Protein AF-A0A7S9DQM0-F1 (afdb_monomer_lite)

Sequence (132 aa):
MKRFSWLRALLFAVFAASLVGNFFSLGYVVKSQRDAPAMSILAESAFSAYPDEVRSEFRRLLRENRPRTVAALGKLREARRELASVAGSSPLNEADVTKAMTDVRNATDALQRLMQDLLLEALRSTERTRSS

Radius of gyration: 18.21 Å; chains: 1; bounding box: 47×32×54 Å

Secondary structure (DSSP, 8-state):
--HHHHHHHHHHHHHHHHHHHHHHHHHHHHH-SSS--HHHHHHHHHHTTS-HHHHHHHHHHHHHTHHHHHHHHHHHHHHHHHHHHHHT-SS--HHHHHHHHHHHHHHHHHHHHHHHHHHHHHHHHHHHHH--

pLDDT: mean 70.58, std 15.3, range [38.81, 92.0]

Foldseek 3Di:
DPPVVVVVVVVVVVVVVVVVVVVVCVVVVVVPPDDDDPPCPVVCVVCVVDDPQLVVQLVVLCVVCVVVLVVLVVQLVVLVVQLVVQCPDPPRDPVSNVVSVVSNVVSVVSNVVVSVVSSVVSVVVVVVVVVD

Structure (mmCIF, N/CA/C/O backbone):
data_AF-A0A7S9DQM0-F1
#
_entry.id   AF-A0A7S9DQM0-F1
#
loop_
_atom_site.group_PDB
_atom_site.id
_atom_site.type_symbol
_ato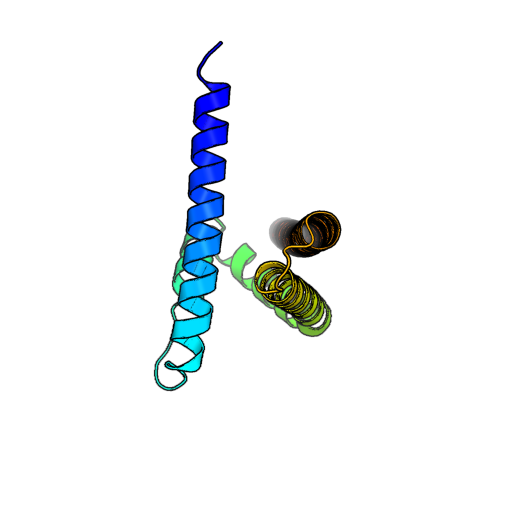m_site.label_atom_id
_atom_site.label_alt_id
_atom_site.label_comp_id
_atom_site.label_asym_id
_atom_site.label_entity_id
_atom_site.label_seq_id
_atom_site.pdbx_PDB_ins_code
_atom_site.Cartn_x
_atom_site.Cartn_y
_atom_site.Cartn_z
_atom_site.occupancy
_atom_site.B_iso_or_equiv
_atom_site.auth_seq_id
_atom_site.auth_comp_id
_atom_site.auth_asym_id
_atom_site.auth_atom_id
_atom_site.pdbx_PDB_model_num
ATOM 1 N N . MET A 1 1 ? -27.874 2.326 -14.761 1.00 40.34 1 MET A N 1
ATOM 2 C CA . MET A 1 1 ? -26.875 2.779 -13.762 1.00 40.34 1 MET A CA 1
ATOM 3 C C . MET A 1 1 ? -26.575 1.723 -12.669 1.00 40.34 1 MET A C 1
ATOM 5 O O . MET A 1 1 ? -26.504 2.072 -11.503 1.00 40.34 1 MET A O 1
ATOM 9 N N . LYS A 1 2 ? -26.365 0.429 -12.997 1.00 45.28 2 LYS A N 1
ATOM 10 C CA . LYS A 1 2 ? -26.145 -0.650 -11.989 1.00 45.28 2 LYS A CA 1
ATOM 11 C C . LYS A 1 2 ?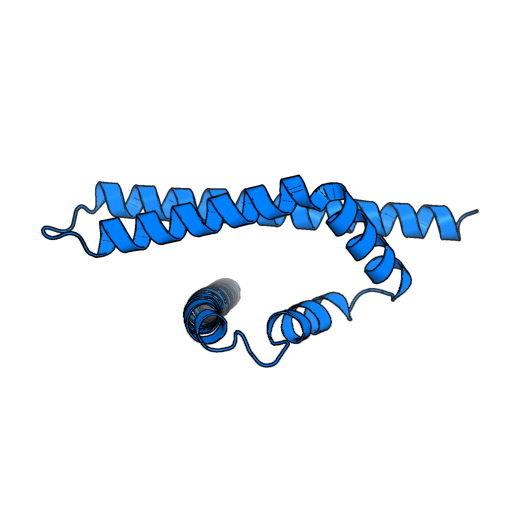 -24.768 -1.343 -12.040 1.00 45.28 2 LYS A C 1
ATOM 13 O O . LYS A 1 2 ? -24.389 -2.025 -11.098 1.00 45.28 2 LYS A O 1
ATOM 18 N N . ARG A 1 3 ? -23.988 -1.144 -13.109 1.00 50.22 3 ARG A N 1
ATOM 19 C CA . ARG A 1 3 ? -22.736 -1.888 -13.369 1.00 50.22 3 ARG A CA 1
ATOM 20 C C . ARG A 1 3 ? -21.563 -1.445 -12.477 1.00 50.22 3 ARG A C 1
ATOM 22 O O . ARG A 1 3 ? -20.745 -2.262 -12.075 1.00 50.22 3 ARG A O 1
ATOM 29 N N . PHE A 1 4 ? -21.527 -0.164 -12.107 1.00 47.12 4 PHE A N 1
ATOM 30 C CA . PHE A 1 4 ? -20.434 0.440 -11.331 1.00 47.12 4 PHE A CA 1
ATOM 31 C C . PHE A 1 4 ? -20.462 0.074 -9.835 1.00 47.12 4 PHE A C 1
ATOM 33 O O . PHE A 1 4 ? -19.421 -0.000 -9.188 1.00 47.12 4 PHE A O 1
ATOM 40 N N . SER A 1 5 ? -21.653 -0.187 -9.283 1.00 55.06 5 SER A N 1
ATOM 41 C CA . SER A 1 5 ? -21.821 -0.644 -7.896 1.00 55.06 5 SER A CA 1
ATOM 42 C C . SER A 1 5 ? -21.368 -2.095 -7.725 1.00 55.06 5 SER A C 1
ATOM 44 O O . SER A 1 5 ? -20.734 -2.425 -6.727 1.00 55.06 5 SER A O 1
ATOM 46 N N . TRP A 1 6 ? -21.598 -2.937 -8.736 1.00 48.69 6 TRP A N 1
ATOM 47 C CA . TRP A 1 6 ? -21.195 -4.340 -8.694 1.00 48.69 6 TRP A CA 1
ATOM 48 C C . TRP A 1 6 ? -19.679 -4.512 -8.818 1.00 48.69 6 TRP A C 1
ATOM 50 O O . TRP A 1 6 ? -19.090 -5.271 -8.062 1.00 48.69 6 TRP A O 1
ATOM 60 N N . LEU A 1 7 ? -19.029 -3.710 -9.668 1.00 56.50 7 LEU A N 1
ATOM 61 C CA . LEU A 1 7 ? -17.566 -3.599 -9.730 1.00 56.50 7 LEU A CA 1
ATOM 62 C C . LEU A 1 7 ? -16.958 -3.143 -8.397 1.00 56.50 7 LEU A C 1
ATOM 64 O O . LEU A 1 7 ? -15.965 -3.708 -7.954 1.00 56.50 7 LEU A O 1
ATOM 68 N N . ARG A 1 8 ? -17.572 -2.164 -7.720 1.00 56.19 8 ARG A N 1
ATOM 69 C CA . ARG A 1 8 ? -17.134 -1.723 -6.387 1.00 56.19 8 ARG A CA 1
ATOM 70 C C . ARG A 1 8 ? -17.309 -2.806 -5.330 1.00 56.19 8 ARG A C 1
ATOM 72 O O . ARG A 1 8 ? -16.394 -3.004 -4.544 1.00 56.19 8 ARG A O 1
ATOM 79 N N . ALA A 1 9 ? -18.434 -3.517 -5.332 1.00 62.94 9 ALA A N 1
ATOM 80 C CA . ALA A 1 9 ? -18.666 -4.639 -4.426 1.00 62.94 9 ALA A CA 1
ATOM 81 C C . ALA A 1 9 ? -17.667 -5.779 -4.674 1.00 62.94 9 ALA A C 1
ATOM 83 O O . ALA A 1 9 ? -17.149 -6.354 -3.723 1.00 62.94 9 ALA A O 1
ATOM 84 N N . LEU A 1 10 ? -17.339 -6.051 -5.939 1.00 65.56 10 LEU A N 1
ATOM 85 C CA . LEU A 1 10 ? -16.363 -7.065 -6.328 1.00 65.56 10 LEU A CA 1
ATOM 86 C C . LEU A 1 10 ? -14.944 -6.670 -5.900 1.00 65.56 10 LEU A C 1
ATOM 88 O O . LEU A 1 10 ? -14.234 -7.484 -5.322 1.00 65.56 10 LEU A O 1
ATOM 92 N N . LEU A 1 11 ? -14.562 -5.402 -6.076 1.00 65.12 11 LEU A N 1
ATOM 93 C CA . LEU A 1 11 ? -13.300 -4.863 -5.562 1.00 65.12 11 LEU A CA 1
ATOM 94 C C . LEU A 1 11 ? -13.237 -4.920 -4.033 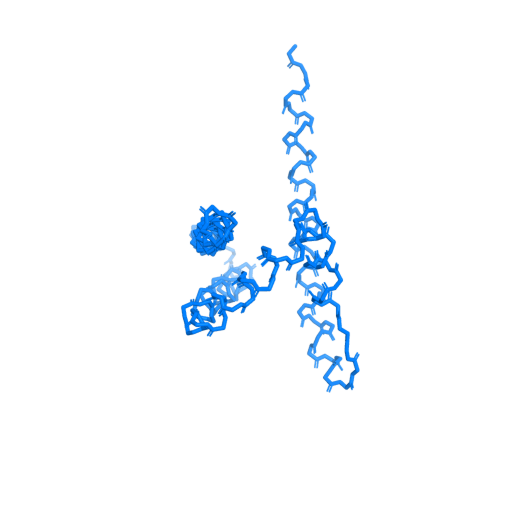1.00 65.12 11 LEU A C 1
ATOM 96 O O . LEU A 1 11 ? -12.204 -5.284 -3.482 1.00 65.12 11 LEU A O 1
ATOM 100 N N . PHE A 1 12 ? -14.339 -4.612 -3.346 1.00 68.75 12 PHE A N 1
ATOM 101 C CA . PHE A 1 12 ? -14.418 -4.702 -1.889 1.00 68.75 12 PHE A CA 1
ATOM 102 C C . PHE A 1 12 ? -14.325 -6.149 -1.401 1.00 68.75 12 PHE A C 1
ATOM 104 O O . PHE A 1 12 ? -13.644 -6.416 -0.418 1.00 68.75 12 PHE A O 1
ATOM 111 N N . ALA A 1 13 ? -14.956 -7.089 -2.106 1.00 63.12 13 ALA A N 1
ATOM 112 C CA . ALA A 1 13 ? -14.878 -8.514 -1.810 1.00 63.12 13 ALA A CA 1
ATOM 113 C C . ALA A 1 13 ? -13.461 -9.055 -2.038 1.00 63.12 13 ALA A C 1
ATOM 115 O O . ALA A 1 13 ? -12.943 -9.772 -1.189 1.00 63.12 13 ALA A O 1
ATOM 116 N N . VAL A 1 14 ? -12.796 -8.654 -3.126 1.00 66.81 14 VAL A N 1
ATOM 117 C CA . VAL A 1 14 ? -11.389 -8.993 -3.397 1.00 66.81 14 VAL A CA 1
ATOM 118 C C . VAL A 1 14 ? -10.464 -8.363 -2.354 1.00 66.81 14 VAL A C 1
ATOM 120 O O . VAL A 1 14 ? -9.528 -9.007 -1.889 1.00 66.81 14 VAL A O 1
ATOM 123 N N . PHE A 1 15 ? -10.742 -7.133 -1.924 1.00 65.94 15 PHE A N 1
ATOM 124 C CA . PHE A 1 15 ? -9.984 -6.447 -0.880 1.00 65.94 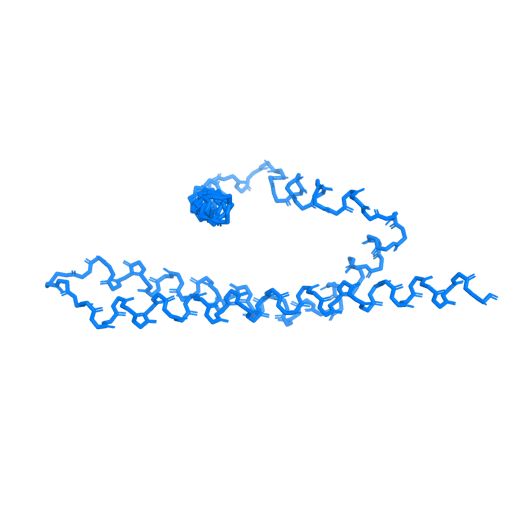15 PHE A CA 1
ATOM 125 C C . PHE A 1 15 ? -10.162 -7.106 0.494 1.00 65.94 15 PHE A C 1
ATOM 127 O O . PHE A 1 15 ? -9.180 -7.342 1.196 1.00 65.94 15 PHE A O 1
ATOM 134 N N . ALA A 1 16 ? -11.391 -7.473 0.859 1.00 65.94 16 ALA A N 1
ATOM 135 C CA . ALA A 1 16 ? -11.695 -8.196 2.089 1.00 65.94 16 ALA A CA 1
ATOM 136 C C . ALA A 1 16 ? -11.096 -9.611 2.071 1.00 65.94 16 ALA A C 1
ATOM 138 O O . ALA A 1 16 ? -10.471 -10.021 3.046 1.00 65.94 16 ALA A O 1
ATOM 139 N N . ALA A 1 17 ? -11.196 -10.324 0.947 1.00 59.41 17 ALA A N 1
ATOM 140 C CA . ALA A 1 17 ? -10.553 -11.620 0.752 1.00 59.41 17 ALA A CA 1
ATOM 141 C C . ALA A 1 17 ? -9.023 -11.510 0.820 1.00 59.41 17 ALA A C 1
ATOM 143 O O . ALA A 1 17 ? -8.373 -12.367 1.411 1.00 59.41 17 ALA A O 1
ATOM 144 N N . SER A 1 18 ? -8.443 -10.425 0.299 1.00 61.53 18 SER A N 1
ATOM 145 C CA . SER A 1 18 ? -7.016 -10.124 0.436 1.00 61.53 18 SER A CA 1
ATOM 146 C C . SER A 1 18 ? -6.638 -9.831 1.889 1.00 61.53 18 SER A C 1
ATOM 148 O O . SER A 1 18 ? -5.619 -10.326 2.358 1.00 61.53 18 SER A O 1
ATOM 150 N N . LEU A 1 19 ? -7.456 -9.094 2.645 1.00 68.19 19 LEU A N 1
ATOM 151 C CA . LEU A 1 19 ? -7.238 -8.837 4.074 1.00 68.19 19 LEU A CA 1
ATOM 152 C C . LEU A 1 19 ? -7.294 -10.123 4.903 1.00 68.19 19 LEU A C 1
ATOM 154 O O . LEU A 1 19 ? -6.379 -10.367 5.686 1.00 68.19 19 LEU A O 1
ATOM 158 N N . VAL A 1 20 ? -8.312 -10.961 4.691 1.00 59.41 20 VAL A N 1
ATOM 159 C CA . VAL A 1 20 ? -8.473 -12.256 5.370 1.00 59.41 20 VAL A CA 1
ATOM 160 C C . VAL A 1 20 ? -7.354 -13.214 4.972 1.00 59.41 20 VAL A C 1
ATOM 162 O O . VAL A 1 20 ? -6.735 -13.815 5.845 1.00 59.41 20 VAL A O 1
ATOM 165 N N . GLY A 1 21 ? -7.023 -13.297 3.682 1.00 54.25 21 GLY A N 1
ATOM 166 C CA . GLY A 1 21 ? -5.904 -14.089 3.174 1.00 54.25 21 GLY A CA 1
ATOM 167 C C . GLY A 1 21 ? -4.560 -13.633 3.741 1.00 54.25 21 GLY A C 1
ATOM 168 O O . GLY A 1 21 ? -3.737 -14.467 4.100 1.00 54.25 21 GLY A O 1
ATOM 169 N N . ASN A 1 22 ? -4.359 -12.323 3.916 1.00 55.53 22 ASN A N 1
ATOM 170 C CA . ASN A 1 22 ? -3.178 -11.758 4.573 1.00 55.53 22 ASN A CA 1
ATOM 171 C C . ASN A 1 22 ? -3.144 -12.027 6.087 1.00 55.53 22 ASN A C 1
ATOM 173 O O . ASN A 1 22 ? -2.068 -12.191 6.657 1.00 55.53 22 ASN A O 1
ATOM 177 N N . PHE A 1 23 ? -4.299 -12.066 6.754 1.00 57.06 23 PHE A N 1
ATOM 178 C CA . PHE A 1 23 ? -4.403 -12.395 8.178 1.00 57.06 23 PHE A CA 1
ATOM 179 C C . PHE A 1 23 ? -4.127 -13.886 8.426 1.00 57.06 23 PHE A C 1
ATOM 181 O O . PHE A 1 23 ? -3.354 -14.239 9.318 1.00 57.06 23 PHE A O 1
ATOM 188 N N . PHE A 1 24 ? -4.693 -14.755 7.583 1.00 53.19 24 PHE A N 1
ATOM 189 C CA . PHE A 1 24 ? -4.455 -16.197 7.611 1.00 53.19 24 PHE A CA 1
ATOM 190 C C . PHE A 1 24 ? -3.020 -16.551 7.218 1.00 53.19 24 PHE A C 1
ATOM 192 O O . PHE A 1 24 ? -2.410 -17.400 7.866 1.00 53.19 24 PHE A O 1
ATOM 199 N N . SER A 1 25 ? -2.436 -15.875 6.224 1.00 51.91 25 SER A N 1
ATOM 200 C CA . SER A 1 25 ? -1.042 -16.104 5.838 1.00 51.91 25 SER A CA 1
ATOM 201 C C . SER A 1 25 ? -0.066 -15.645 6.919 1.00 51.91 25 SER A C 1
ATOM 203 O O . SER A 1 25 ? 0.907 -16.346 7.172 1.00 51.91 25 SER A O 1
ATOM 205 N N . LEU A 1 26 ? -0.339 -14.555 7.648 1.00 47.66 26 LEU A N 1
ATOM 206 C CA . LEU A 1 26 ? 0.501 -14.155 8.783 1.00 47.66 26 LEU A CA 1
ATOM 207 C C . LEU A 1 26 ? 0.500 -15.197 9.915 1.00 47.66 26 LEU A C 1
ATOM 209 O O . LEU A 1 26 ? 1.550 -15.441 10.506 1.00 47.66 26 LEU A O 1
ATOM 213 N N . GLY A 1 27 ? -0.649 -15.814 10.210 1.00 42.34 27 GLY A N 1
ATOM 214 C CA . GLY A 1 27 ? -0.753 -16.885 11.210 1.00 42.34 27 GLY A CA 1
ATOM 215 C C . GLY A 1 27 ? -0.113 -18.200 10.749 1.00 42.34 27 GLY A C 1
ATOM 216 O O . GLY A 1 27 ? 0.566 -18.870 11.526 1.00 42.34 27 GLY A O 1
ATOM 217 N N . TYR A 1 28 ? -0.263 -18.539 9.466 1.00 42.72 28 TYR A N 1
ATOM 218 C CA . TYR A 1 28 ? 0.306 -19.751 8.874 1.00 42.72 28 TYR A CA 1
ATOM 219 C C . TYR A 1 28 ? 1.831 -19.657 8.697 1.00 42.72 28 TYR A C 1
ATOM 221 O O . TYR A 1 28 ? 2.544 -20.618 8.968 1.00 42.72 28 TYR A O 1
ATOM 229 N N . VAL A 1 29 ? 2.364 -18.483 8.341 1.00 46.41 29 VAL A N 1
ATOM 230 C CA . VAL A 1 29 ? 3.809 -18.241 8.151 1.00 46.41 29 VAL A CA 1
ATOM 231 C C . VAL A 1 29 ? 4.590 -18.285 9.469 1.00 46.41 29 VAL A C 1
ATOM 233 O O . VAL A 1 29 ? 5.733 -18.732 9.476 1.00 46.41 29 VAL A O 1
ATOM 236 N N . VAL A 1 30 ? 3.985 -17.913 10.605 1.00 49.34 30 VAL A N 1
ATOM 237 C CA . VAL A 1 30 ? 4.633 -18.068 11.925 1.00 49.34 30 VAL A CA 1
ATOM 238 C C . VAL A 1 30 ? 4.817 -19.549 12.294 1.00 49.34 30 VAL A C 1
ATOM 240 O O . VAL A 1 30 ? 5.786 -19.889 12.970 1.00 49.34 30 VAL A O 1
ATOM 243 N N . LYS A 1 31 ? 3.949 -20.443 11.799 1.00 43.03 31 LYS A N 1
ATOM 244 C CA . LYS A 1 31 ? 4.067 -21.900 11.989 1.00 43.03 31 LYS A CA 1
ATOM 245 C C . LYS A 1 31 ? 4.872 -22.593 10.877 1.00 43.03 31 LYS A C 1
ATOM 247 O O . LYS A 1 31 ? 5.519 -23.601 11.137 1.00 43.03 31 LYS A O 1
ATOM 252 N N . SER A 1 32 ? 4.893 -22.029 9.671 1.00 39.84 32 SER A N 1
ATOM 253 C CA . SER A 1 32 ? 5.568 -22.562 8.477 1.00 39.84 32 SER A CA 1
ATOM 254 C C . SER A 1 32 ? 7.001 -22.044 8.304 1.00 39.84 32 SER A C 1
ATOM 256 O O . SER A 1 32 ? 7.484 -21.882 7.185 1.00 39.84 32 SER A O 1
ATOM 258 N N . GLN A 1 33 ? 7.721 -21.813 9.404 1.00 45.16 33 GLN A N 1
ATOM 259 C CA . GLN A 1 33 ? 9.155 -21.497 9.378 1.00 45.16 33 GLN A CA 1
ATOM 260 C C . GLN A 1 33 ? 10.042 -22.701 8.994 1.00 45.16 33 GLN A C 1
ATOM 262 O O . GLN A 1 33 ? 11.239 -22.689 9.270 1.00 45.16 33 GLN A O 1
ATOM 267 N N . ARG A 1 34 ? 9.480 -23.751 8.376 1.00 50.41 34 ARG A N 1
ATOM 268 C CA . ARG A 1 34 ? 10.252 -24.914 7.922 1.00 50.41 34 ARG A CA 1
ATOM 269 C C . ARG A 1 34 ? 10.202 -25.199 6.423 1.00 50.41 34 ARG A C 1
ATOM 271 O O . ARG A 1 34 ? 11.239 -25.607 5.935 1.00 50.41 34 ARG A O 1
ATOM 278 N N . ASP A 1 35 ? 9.143 -24.874 5.671 1.00 38.81 35 ASP A N 1
ATOM 279 C CA . ASP A 1 35 ? 9.098 -25.219 4.233 1.00 38.81 35 ASP A CA 1
ATOM 280 C C . ASP A 1 35 ? 8.275 -24.230 3.369 1.00 38.81 35 ASP A C 1
ATOM 282 O O . ASP A 1 35 ? 7.066 -24.371 3.239 1.00 38.81 35 ASP A O 1
ATOM 286 N N . ALA A 1 36 ? 8.950 -23.242 2.757 1.00 44.75 36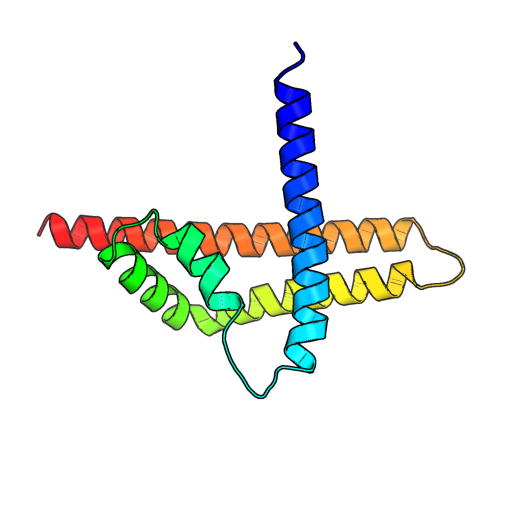 ALA A N 1
ATOM 287 C CA . ALA A 1 36 ? 8.623 -22.544 1.487 1.00 44.75 36 ALA A CA 1
ATOM 288 C C . ALA A 1 36 ? 7.140 -22.081 1.205 1.00 44.75 36 ALA A C 1
ATOM 290 O O . ALA A 1 36 ? 6.349 -21.898 2.118 1.00 44.75 36 ALA A O 1
ATOM 291 N N . PRO A 1 37 ? 6.737 -21.664 -0.019 1.00 47.59 37 PRO A N 1
ATOM 292 C CA . PRO A 1 37 ? 6.921 -20.322 -0.579 1.00 47.59 37 PRO A CA 1
ATOM 293 C C . PRO A 1 37 ? 5.594 -19.645 -1.023 1.00 47.59 37 PRO A C 1
ATOM 295 O O . PRO A 1 37 ? 5.434 -19.277 -2.183 1.00 47.59 37 PRO A O 1
ATOM 298 N N . ALA A 1 38 ? 4.615 -19.423 -0.143 1.00 44.06 38 ALA A N 1
ATOM 299 C CA . ALA A 1 38 ? 3.304 -18.880 -0.564 1.00 44.06 38 ALA A CA 1
ATOM 300 C C . ALA A 1 38 ? 3.320 -17.406 -1.051 1.00 44.06 38 ALA A C 1
ATOM 302 O O . ALA A 1 38 ? 2.489 -17.010 -1.867 1.00 44.06 38 ALA A O 1
ATOM 303 N N . MET A 1 39 ? 4.285 -16.592 -0.604 1.00 41.34 39 MET A N 1
ATOM 304 C CA . MET A 1 39 ? 4.455 -15.207 -1.085 1.00 41.34 39 MET A CA 1
ATOM 305 C C . MET A 1 39 ? 4.970 -15.127 -2.530 1.00 41.34 39 MET A C 1
ATOM 307 O O . MET A 1 39 ? 4.775 -14.100 -3.177 1.00 41.34 39 MET A O 1
ATOM 311 N N . SER A 1 40 ? 5.612 -16.188 -3.037 1.00 47.84 40 SER A N 1
ATOM 312 C CA . SER A 1 40 ? 6.095 -16.227 -4.422 1.00 47.84 40 SER A CA 1
ATOM 313 C C . SER A 1 40 ? 4.931 -16.337 -5.402 1.00 47.84 40 SER A C 1
ATOM 315 O O . SER A 1 40 ? 4.826 -15.504 -6.282 1.00 47.84 40 SER A O 1
ATOM 317 N N . ILE A 1 41 ? 3.974 -17.235 -5.166 1.00 42.09 41 ILE A N 1
ATOM 318 C CA . ILE A 1 41 ? 2.943 -17.612 -6.145 1.00 42.09 41 ILE A CA 1
ATOM 319 C C . ILE A 1 41 ? 1.987 -16.453 -6.483 1.00 42.09 41 ILE A C 1
AT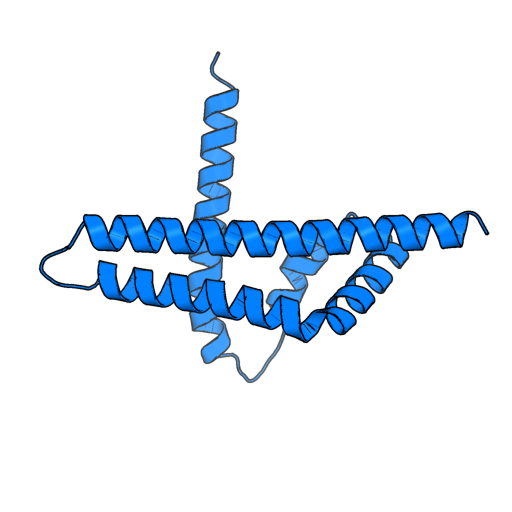OM 321 O O . ILE A 1 41 ? 1.683 -16.207 -7.650 1.00 42.09 41 ILE A O 1
ATOM 325 N N . LEU A 1 42 ? 1.526 -15.695 -5.479 1.00 44.25 42 LEU A N 1
ATOM 326 C CA . LEU A 1 42 ? 0.609 -14.569 -5.715 1.00 44.25 42 LEU A CA 1
ATOM 327 C C . LEU A 1 42 ? 1.318 -13.375 -6.363 1.00 44.25 42 LEU A C 1
ATOM 329 O O . LEU A 1 42 ? 0.759 -12.751 -7.263 1.00 44.25 42 LEU A O 1
ATOM 333 N N . ALA A 1 43 ? 2.559 -13.091 -5.961 1.00 46.31 43 ALA A N 1
ATOM 334 C CA . ALA A 1 43 ? 3.375 -12.084 -6.627 1.00 46.31 43 ALA A CA 1
ATOM 335 C C . ALA A 1 43 ? 3.692 -12.517 -8.070 1.00 46.31 43 ALA A C 1
ATOM 337 O O . ALA A 1 43 ? 3.494 -11.756 -9.007 1.00 46.31 43 ALA A O 1
ATOM 338 N N . GLU A 1 44 ? 4.106 -13.761 -8.270 1.00 44.78 44 GLU A N 1
ATOM 339 C CA . GLU A 1 44 ? 4.502 -14.329 -9.557 1.00 44.78 44 GLU A CA 1
ATOM 340 C C . GLU A 1 44 ? 3.351 -14.330 -10.566 1.00 44.78 44 GLU A C 1
ATOM 342 O O . GLU A 1 44 ? 3.582 -13.974 -11.714 1.00 44.78 44 GLU A O 1
ATOM 347 N N . SER A 1 45 ? 2.106 -14.569 -10.133 1.00 50.97 45 SER A N 1
ATOM 348 C CA . SER A 1 45 ? 0.915 -14.463 -10.997 1.00 50.97 45 SER A CA 1
ATOM 349 C C . SER A 1 45 ? 0.536 -13.028 -11.401 1.00 50.97 45 SER A C 1
ATOM 351 O O . SER A 1 45 ? 0.037 -12.802 -12.500 1.00 50.97 45 SER A O 1
ATOM 353 N N . ALA A 1 46 ? 0.774 -12.035 -10.537 1.00 54.25 46 ALA A N 1
ATOM 354 C CA . ALA A 1 46 ? 0.523 -10.629 -10.864 1.00 54.25 46 ALA A CA 1
ATOM 355 C C . ALA A 1 46 ? 1.652 -10.042 -11.726 1.00 54.25 46 ALA A C 1
ATOM 357 O O . ALA A 1 46 ? 1.416 -9.201 -12.593 1.00 54.25 46 ALA A O 1
ATOM 358 N N . PHE A 1 47 ? 2.884 -10.506 -11.507 1.00 53.25 47 PHE A N 1
ATOM 359 C CA . PHE A 1 47 ? 4.062 -10.067 -12.246 1.00 53.25 47 PHE A CA 1
ATOM 360 C C . PHE A 1 47 ? 4.287 -10.845 -13.549 1.00 53.25 47 PHE A C 1
ATOM 362 O O . PHE A 1 47 ? 4.999 -10.337 -14.409 1.00 53.25 47 PHE A O 1
ATOM 369 N N . SER A 1 48 ? 3.669 -12.016 -13.754 1.00 61.50 48 SER A N 1
ATOM 370 C CA . SER A 1 48 ? 3.769 -12.788 -15.007 1.00 61.50 48 SER A CA 1
ATOM 371 C C . SER A 1 48 ? 3.146 -12.083 -16.211 1.00 61.50 48 SER A C 1
ATOM 373 O O . SER A 1 48 ? 3.457 -12.430 -17.344 1.00 61.50 48 SER A O 1
ATOM 375 N N . ALA A 1 49 ? 2.282 -11.087 -15.982 1.00 72.00 49 ALA A N 1
ATOM 376 C CA . ALA A 1 49 ? 1.777 -10.210 -17.037 1.00 72.00 49 ALA A CA 1
ATOM 377 C C . ALA A 1 49 ? 2.870 -9.293 -17.624 1.00 72.00 49 ALA A C 1
ATOM 379 O O . ALA A 1 49 ? 2.685 -8.738 -18.705 1.00 72.00 49 ALA A O 1
ATOM 380 N N . TYR A 1 50 ? 3.998 -9.129 -16.924 1.00 68.38 50 TYR A N 1
ATOM 381 C CA . TYR A 1 50 ? 5.118 -8.304 -17.363 1.00 68.38 50 TYR A CA 1
ATOM 382 C C . TYR A 1 50 ? 6.250 -9.158 -17.969 1.00 68.38 50 TYR A C 1
ATOM 384 O O . TYR A 1 50 ? 6.520 -10.263 -17.482 1.00 68.38 50 TYR A O 1
ATOM 392 N N . PRO A 1 51 ? 6.963 -8.643 -18.991 1.00 78.69 51 PRO A N 1
ATOM 393 C CA . PRO A 1 51 ? 8.135 -9.307 -19.567 1.00 78.69 51 PRO A CA 1
ATOM 394 C C . PRO A 1 51 ? 9.201 -9.668 -18.516 1.00 78.69 51 PRO A C 1
ATOM 396 O O . PRO A 1 51 ? 9.305 -9.012 -17.475 1.00 78.69 51 PRO A O 1
ATOM 399 N N . ASP A 1 52 ? 9.986 -10.723 -18.768 1.00 81.44 52 ASP A N 1
ATOM 400 C CA . ASP A 1 52 ? 11.024 -11.206 -17.838 1.00 81.44 52 ASP A CA 1
ATOM 401 C C . ASP A 1 52 ? 12.060 -10.126 -17.492 1.00 81.44 52 ASP A C 1
ATOM 403 O O . ASP A 1 52 ? 12.519 -10.055 -16.349 1.00 81.44 52 ASP A O 1
ATOM 407 N N . GLU A 1 53 ? 12.372 -9.242 -18.441 1.00 79.50 53 GLU A N 1
ATOM 408 C CA . GLU A 1 53 ? 13.329 -8.147 -18.266 1.00 79.50 53 GLU A CA 1
ATOM 409 C C . GLU A 1 53 ? 12.802 -7.098 -17.278 1.00 79.50 53 GLU A C 1
ATOM 411 O O . GLU A 1 53 ? 13.514 -6.649 -16.384 1.00 79.50 53 GLU A O 1
ATOM 416 N N . VAL A 1 54 ? 11.510 -6.770 -17.363 1.00 78.62 54 VAL A N 1
ATOM 417 C CA . VAL A 1 54 ? 10.868 -5.839 -16.423 1.00 78.62 54 VAL A CA 1
ATOM 418 C C . VAL A 1 54 ? 10.823 -6.453 -15.024 1.00 78.62 54 VAL A C 1
ATOM 420 O O . VAL A 1 54 ? 11.046 -5.767 -14.027 1.00 78.62 54 VAL A O 1
ATOM 423 N N . ARG A 1 55 ? 10.573 -7.765 -14.928 1.00 75.69 55 ARG A N 1
ATOM 424 C CA . ARG A 1 55 ? 10.561 -8.487 -13.649 1.00 75.69 55 ARG A CA 1
ATOM 425 C C . ARG A 1 55 ? 11.940 -8.518 -12.988 1.00 75.69 55 ARG A C 1
ATOM 427 O O . ARG A 1 55 ? 12.023 -8.360 -11.767 1.00 75.69 55 ARG A O 1
ATOM 434 N N . SER A 1 56 ? 13.015 -8.746 -13.744 1.00 81.75 56 SER A N 1
ATOM 435 C CA . SER A 1 56 ? 14.377 -8.768 -13.194 1.00 81.75 56 SER A CA 1
ATOM 436 C C . SER A 1 56 ? 14.801 -7.383 -12.698 1.00 81.75 56 SER A C 1
ATOM 438 O O . SER A 1 56 ? 15.288 -7.273 -11.568 1.00 81.75 56 SER A O 1
ATOM 440 N N . GLU A 1 57 ? 14.515 -6.337 -13.474 1.00 82.56 57 GLU A N 1
ATOM 441 C CA . GLU A 1 57 ? 14.783 -4.945 -13.110 1.00 82.56 57 GLU A CA 1
ATOM 442 C C . GLU A 1 57 ? 13.973 -4.506 -11.893 1.00 82.56 57 GLU A C 1
ATOM 444 O O . GLU A 1 57 ? 14.511 -3.928 -10.948 1.00 82.56 57 GLU A O 1
ATOM 449 N N . PHE A 1 58 ? 12.699 -4.884 -11.830 1.00 77.94 58 PHE A N 1
ATOM 450 C CA . PHE A 1 58 ? 11.868 -4.621 -10.665 1.00 77.94 58 PHE A CA 1
ATOM 451 C C . PHE A 1 58 ? 12.417 -5.294 -9.395 1.00 77.94 58 PHE A C 1
ATOM 453 O O . PHE A 1 58 ? 12.519 -4.660 -8.343 1.00 77.94 58 PHE A O 1
ATOM 460 N N . ARG A 1 59 ? 12.859 -6.560 -9.475 1.00 78.94 59 ARG A N 1
ATOM 461 C CA . ARG A 1 59 ? 13.519 -7.245 -8.343 1.00 78.94 59 ARG A CA 1
ATOM 462 C C . ARG A 1 59 ? 14.848 -6.592 -7.957 1.00 78.94 59 ARG A C 1
ATOM 464 O O . ARG A 1 59 ? 15.214 -6.616 -6.779 1.00 78.94 59 ARG A O 1
ATOM 471 N N . ARG A 1 60 ? 15.597 -6.041 -8.915 1.00 82.50 60 ARG A N 1
ATOM 472 C CA . ARG A 1 60 ? 16.820 -5.268 -8.647 1.00 82.50 60 ARG A CA 1
ATOM 473 C C . ARG A 1 60 ? 16.481 -3.999 -7.863 1.00 82.50 60 ARG A C 1
ATOM 475 O O . ARG A 1 60 ? 16.996 -3.829 -6.760 1.00 82.50 60 ARG A O 1
ATOM 482 N N . LEU A 1 61 ? 15.532 -3.203 -8.350 1.00 82.38 61 LEU A N 1
ATOM 483 C CA . LEU A 1 61 ? 15.082 -1.968 -7.704 1.00 82.38 61 LEU A CA 1
ATOM 484 C C . LEU A 1 61 ? 14.483 -2.204 -6.311 1.00 82.38 61 LEU A C 1
ATOM 486 O O . LEU A 1 61 ? 14.730 -1.419 -5.395 1.00 82.38 61 LEU A O 1
ATOM 490 N N . LEU A 1 62 ? 13.755 -3.307 -6.111 1.00 77.62 62 LEU A N 1
ATOM 491 C CA . LEU A 1 62 ? 13.272 -3.721 -4.790 1.00 77.62 62 LEU A CA 1
ATOM 492 C C . LEU A 1 62 ? 14.411 -4.043 -3.819 1.00 77.62 62 LEU A C 1
ATOM 494 O O . LEU A 1 62 ? 14.319 -3.704 -2.640 1.00 77.62 62 LEU A O 1
ATOM 498 N N . ARG A 1 63 ? 15.482 -4.700 -4.286 1.00 78.75 63 ARG A N 1
ATOM 499 C CA . ARG A 1 63 ? 16.662 -4.988 -3.454 1.00 78.75 63 ARG A CA 1
ATOM 500 C C . ARG A 1 63 ? 17.420 -3.713 -3.100 1.00 78.75 63 ARG A C 1
ATOM 502 O O . ARG A 1 63 ? 17.809 -3.552 -1.947 1.00 78.75 63 ARG A O 1
ATOM 509 N N . GLU A 1 64 ? 17.561 -2.794 -4.046 1.00 87.75 64 GLU A N 1
ATOM 510 C CA . GLU A 1 64 ? 18.189 -1.485 -3.825 1.00 87.75 64 GLU A CA 1
ATOM 511 C C . GLU A 1 64 ? 17.376 -0.623 -2.850 1.00 87.75 64 GLU A C 1
ATOM 513 O O . GLU A 1 64 ? 17.922 -0.003 -1.941 1.00 87.75 64 GLU A O 1
ATOM 518 N N . ASN A 1 65 ? 16.046 -0.667 -2.957 1.00 85.56 65 ASN A N 1
ATOM 519 C CA . ASN A 1 65 ? 15.122 0.034 -2.067 1.00 85.56 65 ASN A CA 1
ATOM 520 C C . ASN A 1 65 ? 14.641 -0.842 -0.900 1.00 85.56 65 ASN A C 1
ATOM 522 O O . ASN A 1 65 ? 13.610 -0.548 -0.282 1.00 85.56 65 ASN A O 1
ATOM 526 N N . ARG A 1 66 ? 15.376 -1.909 -0.553 1.00 80.12 66 ARG A N 1
ATOM 527 C CA . ARG A 1 66 ? 14.988 -2.838 0.519 1.00 80.12 66 ARG A CA 1
ATOM 528 C C . ARG A 1 66 ? 14.725 -2.124 1.848 1.00 80.12 66 ARG A C 1
ATOM 530 O O . ARG A 1 66 ? 13.685 -2.414 2.436 1.00 80.12 66 ARG A O 1
ATOM 537 N N . PRO A 1 67 ? 15.562 -1.176 2.322 1.00 84.50 67 PRO A N 1
ATOM 538 C CA . PRO A 1 67 ? 15.294 -0.473 3.578 1.00 84.50 67 PRO A CA 1
ATOM 539 C C . PRO A 1 67 ? 13.955 0.275 3.562 1.00 84.50 67 PRO A C 1
ATOM 541 O O . PRO A 1 67 ? 13.188 0.191 4.518 1.00 84.50 67 PRO A O 1
ATOM 544 N N . ARG A 1 68 ? 13.633 0.946 2.447 1.00 82.06 68 ARG A N 1
ATOM 545 C CA . ARG A 1 68 ? 12.372 1.686 2.272 1.00 82.06 68 ARG A CA 1
ATOM 546 C C . ARG A 1 68 ? 11.169 0.747 2.219 1.00 82.06 68 ARG A C 1
ATOM 548 O O . ARG A 1 68 ? 10.163 0.997 2.877 1.00 82.06 68 ARG A O 1
ATOM 555 N N . THR A 1 69 ? 11.302 -0.358 1.492 1.00 75.06 69 THR A N 1
ATOM 556 C CA . THR A 1 69 ? 10.251 -1.375 1.356 1.00 75.06 69 THR A CA 1
ATOM 557 C C . THR A 1 69 ? 9.959 -2.053 2.695 1.00 75.06 69 THR A C 1
ATOM 559 O O . THR A 1 69 ? 8.804 -2.168 3.100 1.00 75.06 69 THR A O 1
ATOM 562 N N . VAL A 1 70 ? 11.003 -2.446 3.434 1.00 78.50 70 VAL A N 1
ATOM 563 C CA . VAL A 1 70 ? 10.873 -3.048 4.770 1.00 78.50 70 VAL A CA 1
ATOM 564 C C . VAL A 1 70 ? 10.257 -2.059 5.759 1.00 78.50 70 VAL A C 1
ATOM 566 O O . VAL A 1 70 ? 9.382 -2.448 6.527 1.00 78.50 70 VAL A O 1
ATOM 569 N N . ALA A 1 71 ? 10.645 -0.782 5.713 1.00 81.69 71 ALA A N 1
ATOM 570 C CA . ALA A 1 71 ? 10.050 0.248 6.560 1.00 81.69 71 ALA A CA 1
ATOM 571 C C . ALA A 1 71 ? 8.549 0.441 6.274 1.00 81.69 71 ALA A C 1
ATOM 573 O O . ALA A 1 71 ? 7.754 0.507 7.210 1.00 81.69 71 ALA A O 1
ATOM 574 N N . ALA A 1 72 ? 8.140 0.481 5.001 1.00 78.75 72 ALA A N 1
ATOM 575 C CA . ALA A 1 72 ? 6.730 0.597 4.619 1.00 78.75 72 ALA A CA 1
ATOM 576 C C . ALA A 1 72 ? 5.901 -0.615 5.085 1.00 78.75 72 ALA A C 1
ATOM 578 O O . ALA A 1 72 ? 4.818 -0.454 5.649 1.00 78.75 72 ALA A O 1
ATOM 579 N N . LEU A 1 73 ? 6.439 -1.828 4.928 1.00 75.44 73 LEU A N 1
ATOM 580 C CA . LEU A 1 73 ? 5.814 -3.053 5.436 1.00 75.44 73 LEU A CA 1
ATOM 581 C C . LEU A 1 73 ? 5.734 -3.075 6.969 1.00 75.44 73 LEU A C 1
ATOM 583 O O . LEU A 1 73 ? 4.728 -3.516 7.526 1.00 75.44 73 LEU A O 1
ATOM 587 N N . GLY A 1 74 ? 6.771 -2.576 7.646 1.00 75.62 74 GLY A N 1
ATOM 588 C CA . GLY A 1 74 ? 6.801 -2.408 9.096 1.00 75.62 74 GLY A CA 1
ATOM 589 C C . GLY A 1 74 ? 5.659 -1.520 9.585 1.00 75.62 74 GLY A C 1
ATOM 590 O O . GLY A 1 74 ? 4.879 -1.955 10.429 1.00 75.62 74 GLY A O 1
ATOM 591 N N . LYS A 1 75 ? 5.490 -0.340 8.974 1.00 80.88 75 LYS A N 1
ATOM 592 C CA . LYS A 1 75 ? 4.398 0.598 9.289 1.00 80.88 75 LYS A CA 1
ATOM 593 C C . LYS A 1 75 ? 3.015 -0.018 9.083 1.00 80.88 75 LYS A C 1
ATOM 595 O O . LYS A 1 75 ? 2.142 0.127 9.932 1.00 80.88 75 LYS A O 1
ATOM 600 N N . LEU A 1 76 ? 2.811 -0.757 7.991 1.00 77.50 76 LEU A N 1
ATOM 601 C CA . LEU A 1 76 ? 1.541 -1.446 7.745 1.00 77.50 76 LEU A CA 1
ATOM 602 C C . LEU A 1 76 ? 1.255 -2.524 8.801 1.00 77.50 76 LEU A C 1
ATOM 604 O O . LEU A 1 76 ? 0.118 -2.681 9.247 1.00 77.50 76 LEU A O 1
ATOM 608 N N . ARG A 1 77 ? 2.281 -3.282 9.205 1.00 77.12 77 ARG A N 1
ATOM 609 C CA . ARG A 1 77 ? 2.155 -4.302 10.255 1.00 77.12 77 ARG A CA 1
ATOM 610 C C . ARG A 1 77 ? 1.839 -3.675 11.612 1.00 77.12 77 ARG A C 1
ATOM 612 O O . ARG A 1 77 ? 1.041 -4.241 12.353 1.00 77.12 77 ARG A O 1
ATOM 619 N N . GLU A 1 78 ? 2.461 -2.549 11.930 1.00 79.75 78 GLU A N 1
ATOM 620 C CA . GLU A 1 78 ? 2.219 -1.796 13.159 1.00 79.75 78 GLU A CA 1
ATOM 621 C C . GLU A 1 78 ? 0.787 -1.255 13.209 1.00 79.75 78 GLU A C 1
ATOM 623 O O . GLU A 1 78 ? 0.051 -1.614 14.124 1.00 79.75 78 GLU A O 1
ATOM 628 N N . ALA A 1 79 ? 0.335 -0.556 12.164 1.00 77.50 79 ALA A N 1
ATOM 629 C CA . ALA A 1 79 ? -1.035 -0.044 12.076 1.00 77.50 79 ALA A CA 1
ATOM 630 C C . ALA A 1 79 ? -2.095 -1.158 12.195 1.00 77.50 79 ALA A C 1
ATOM 632 O O . ALA A 1 79 ? -3.126 -0.995 12.844 1.00 77.50 79 ALA A O 1
ATOM 633 N N . ARG A 1 80 ? -1.842 -2.343 11.616 1.00 80.06 80 ARG A N 1
ATOM 634 C CA . ARG A 1 80 ? -2.741 -3.505 11.768 1.00 80.06 80 ARG A CA 1
ATOM 635 C C . ARG A 1 80 ? -2.769 -4.053 13.195 1.00 80.06 80 ARG A C 1
ATOM 637 O O . ARG A 1 80 ? -3.820 -4.505 13.642 1.00 80.06 80 ARG A O 1
ATOM 644 N N . ARG A 1 81 ? -1.629 -4.059 13.892 1.00 78.12 81 ARG A N 1
ATOM 645 C CA . ARG A 1 81 ? -1.559 -4.474 15.303 1.00 78.12 81 ARG A CA 1
ATOM 646 C C . ARG A 1 81 ? -2.301 -3.493 16.195 1.00 78.12 81 ARG A C 1
ATOM 648 O O . ARG A 1 81 ? -3.039 -3.935 17.067 1.00 78.12 81 ARG A O 1
ATOM 655 N N . GLU A 1 82 ? -2.134 -2.201 15.945 1.00 79.75 82 GLU A N 1
ATOM 656 C CA . GLU A 1 82 ? -2.864 -1.151 16.647 1.00 79.75 82 GLU A CA 1
ATOM 657 C C . GLU A 1 82 ? -4.370 -1.315 16.441 1.00 79.75 82 GLU A C 1
ATOM 659 O O . GLU A 1 82 ? -5.095 -1.412 17.425 1.00 79.75 82 GLU A O 1
ATOM 664 N N . LEU A 1 83 ? -4.825 -1.507 15.195 1.00 77.69 83 LEU A N 1
ATOM 665 C CA . LEU A 1 83 ? -6.232 -1.785 14.890 1.00 77.69 83 LEU A CA 1
ATOM 666 C C . LEU A 1 83 ? -6.770 -3.004 15.654 1.00 77.69 83 LEU A C 1
ATOM 668 O O . LEU A 1 83 ? -7.856 -2.937 16.221 1.00 77.69 83 LEU A O 1
ATOM 672 N N . ALA A 1 84 ? -6.021 -4.109 15.694 1.00 78.06 84 ALA A N 1
ATOM 673 C CA . ALA A 1 84 ? -6.424 -5.297 16.445 1.00 78.06 84 ALA A CA 1
ATOM 674 C C . ALA A 1 84 ? -6.492 -5.034 17.960 1.00 78.06 84 ALA A C 1
ATOM 676 O O . ALA A 1 84 ? -7.394 -5.533 18.629 1.00 78.06 84 ALA A O 1
ATOM 677 N N . SER A 1 85 ? -5.565 -4.232 18.489 1.00 78.88 85 SER A N 1
ATOM 678 C CA . SER A 1 85 ? -5.540 -3.842 19.899 1.00 78.88 85 SER A CA 1
ATOM 679 C C . SER A 1 85 ? -6.744 -2.976 20.273 1.00 78.88 85 SER A C 1
ATOM 681 O O . SER A 1 85 ? -7.396 -3.255 21.274 1.00 78.88 85 SER A O 1
ATOM 683 N N . VAL A 1 86 ? -7.063 -1.949 19.477 1.00 81.31 86 VAL A N 1
ATOM 684 C CA . VAL A 1 86 ? -8.195 -1.046 19.761 1.00 81.31 86 VAL A CA 1
ATOM 685 C C . VAL A 1 86 ? -9.549 -1.686 19.460 1.00 81.31 86 VAL A C 1
ATOM 687 O O . VAL A 1 86 ? -10.537 -1.336 20.087 1.00 81.31 86 VAL A O 1
ATOM 690 N N . ALA A 1 87 ? -9.615 -2.653 18.542 1.00 71.56 87 ALA A N 1
ATOM 691 C CA . ALA A 1 87 ? -10.834 -3.423 18.300 1.00 71.56 87 ALA A CA 1
ATOM 692 C C . ALA A 1 87 ? -11.110 -4.458 19.406 1.00 71.56 87 ALA A C 1
ATOM 694 O O . ALA A 1 87 ? -12.253 -4.868 19.589 1.00 71.56 87 ALA A O 1
ATOM 695 N N . GLY A 1 88 ? -10.069 -4.898 20.121 1.00 75.06 88 GLY A N 1
ATOM 696 C CA . GLY A 1 88 ? -10.176 -5.827 21.247 1.00 75.06 88 GLY A CA 1
ATOM 697 C C . GLY A 1 88 ? -10.379 -5.156 22.608 1.00 75.06 88 GLY A C 1
ATOM 698 O O . GLY A 1 88 ? -10.498 -5.867 23.606 1.00 75.06 88 GLY A O 1
ATOM 699 N N . SER A 1 89 ? -10.391 -3.820 22.682 1.00 79.75 89 SER A N 1
ATOM 700 C CA . SER A 1 89 ? -10.617 -3.104 23.937 1.00 79.75 89 SER A CA 1
ATOM 701 C C . SER A 1 89 ? -12.094 -3.142 24.342 1.00 79.75 89 SER A C 1
ATOM 703 O O . SER A 1 89 ? -13.001 -3.141 23.509 1.00 79.75 89 SER A O 1
ATOM 705 N N . SER A 1 90 ? -12.338 -3.201 25.652 1.00 75.81 90 SER A N 1
ATOM 706 C CA . SER A 1 90 ? -13.677 -3.134 26.236 1.00 75.81 90 SER A CA 1
ATOM 707 C C . SER A 1 90 ? -13.692 -2.059 27.325 1.00 75.81 90 SER A C 1
ATOM 709 O O . SER A 1 90 ? -12.925 -2.185 28.283 1.00 75.81 90 SER A O 1
ATOM 711 N N . PRO A 1 91 ? -14.551 -1.029 27.226 1.00 84.00 91 PRO A N 1
ATOM 712 C CA . PRO A 1 91 ? -15.553 -0.808 26.177 1.00 84.00 91 PRO A CA 1
ATOM 713 C C . PRO A 1 91 ? -14.932 -0.439 24.818 1.00 84.00 91 PRO A C 1
ATOM 715 O O . PRO A 1 91 ? -13.827 0.095 24.756 1.00 84.00 91 PRO A O 1
ATOM 718 N N . LEU A 1 92 ? -15.667 -0.715 23.737 1.00 83.06 92 LEU A N 1
ATOM 719 C CA . LEU A 1 92 ? -15.261 -0.361 22.377 1.00 83.06 92 LEU A CA 1
ATOM 720 C C . LEU A 1 92 ? -15.160 1.164 22.241 1.00 83.06 92 LEU A C 1
ATOM 722 O O . LEU A 1 92 ? -16.152 1.868 22.431 1.00 83.06 92 LEU A O 1
ATOM 726 N N . ASN A 1 93 ? -13.986 1.666 21.859 1.00 88.88 93 ASN A N 1
ATOM 727 C CA . ASN A 1 93 ? -13.817 3.072 21.503 1.00 88.88 93 ASN A CA 1
ATOM 728 C C . ASN A 1 93 ? -13.882 3.247 19.979 1.00 88.88 93 ASN A C 1
ATOM 730 O O . ASN A 1 93 ? -12.902 3.028 19.265 1.00 88.88 93 ASN A O 1
ATOM 734 N N . GLU A 1 94 ? -15.042 3.665 19.475 1.00 88.50 94 GLU A N 1
ATOM 735 C CA . GLU A 1 94 ? -15.273 3.860 18.039 1.00 88.50 94 GLU A CA 1
ATOM 736 C C . GLU A 1 94 ? -14.337 4.901 17.405 1.00 88.50 94 GLU A C 1
ATOM 738 O O . GLU A 1 94 ? -13.938 4.749 16.244 1.00 88.50 94 GLU A O 1
ATOM 743 N N . ALA A 1 95 ? -13.950 5.938 18.156 1.00 91.50 95 ALA A N 1
ATOM 744 C CA . ALA A 1 95 ? -13.042 6.971 17.666 1.00 91.50 95 ALA A CA 1
ATOM 745 C C . ALA A 1 95 ? -11.634 6.401 17.429 1.00 91.50 95 ALA A C 1
ATOM 747 O O . ALA A 1 95 ? -11.049 6.617 16.363 1.00 91.50 95 ALA A O 1
ATOM 748 N N . ASP A 1 96 ? -11.131 5.604 18.375 1.00 86.75 96 ASP A N 1
ATOM 749 C CA . ASP A 1 96 ? -9.810 4.972 18.279 1.00 86.75 96 ASP A CA 1
ATOM 750 C C . ASP A 1 96 ? -9.771 3.918 17.168 1.00 86.75 96 ASP A C 1
ATOM 752 O O . ASP A 1 96 ? -8.818 3.861 16.390 1.00 86.75 96 ASP A O 1
ATOM 756 N N . VAL A 1 97 ? -10.838 3.127 17.022 1.00 83.12 97 VAL A N 1
ATOM 757 C CA . VAL A 1 97 ? -10.963 2.150 15.930 1.00 83.12 97 VAL A CA 1
ATOM 758 C C . VAL A 1 97 ? -10.986 2.847 14.569 1.00 83.12 97 VAL A C 1
ATOM 760 O O . VAL A 1 97 ? -10.278 2.432 13.650 1.00 83.12 97 VAL A O 1
ATOM 763 N N . THR A 1 98 ? -11.752 3.932 14.426 1.00 87.19 98 THR A N 1
ATOM 764 C CA . THR A 1 98 ? -11.830 4.698 13.169 1.00 87.19 98 THR A CA 1
ATOM 765 C C . THR A 1 98 ? -10.479 5.307 12.794 1.00 87.19 98 THR A C 1
ATOM 767 O O . THR A 1 98 ? -10.087 5.293 11.618 1.00 87.19 98 THR A O 1
ATOM 770 N N . LYS A 1 99 ? -9.738 5.800 13.791 1.00 92.00 99 LYS A N 1
ATOM 771 C CA . LYS A 1 99 ? -8.375 6.298 13.612 1.00 92.00 99 LYS A CA 1
ATOM 772 C C . LYS A 1 99 ? -7.437 5.180 13.151 1.00 92.00 99 LYS A C 1
ATOM 774 O O . LYS A 1 99 ? -6.851 5.304 12.078 1.00 92.00 99 LYS A O 1
ATOM 779 N N . ALA A 1 100 ? -7.398 4.051 13.857 1.00 79.75 100 ALA A N 1
ATOM 780 C CA . ALA A 1 100 ? -6.540 2.925 13.494 1.00 79.75 100 ALA A CA 1
ATOM 781 C C . ALA A 1 100 ? -6.868 2.358 12.096 1.00 79.75 100 ALA A C 1
ATOM 783 O O . ALA A 1 100 ? -5.973 2.001 11.328 1.00 79.75 100 ALA A O 1
ATOM 784 N N . MET A 1 101 ? -8.147 2.332 11.700 1.00 85.19 101 MET A N 1
ATOM 785 C CA . MET A 1 101 ? -8.540 1.985 10.327 1.00 85.19 101 MET A CA 1
ATOM 786 C C . MET A 1 101 ? -7.985 2.972 9.293 1.00 85.19 101 MET A C 1
ATOM 788 O O . MET A 1 101 ? -7.588 2.564 8.200 1.00 85.19 101 MET A O 1
ATOM 792 N N . THR A 1 102 ? -7.967 4.264 9.614 1.00 91.12 102 THR A N 1
ATOM 793 C CA . THR A 1 102 ? -7.401 5.308 8.749 1.00 91.12 102 THR A CA 1
ATOM 794 C C . THR A 1 102 ? -5.889 5.157 8.622 1.00 91.12 102 THR A C 1
ATOM 796 O O . THR A 1 102 ? -5.365 5.224 7.511 1.00 91.12 102 THR A O 1
ATOM 799 N N . ASP A 1 103 ? -5.199 4.835 9.711 1.00 84.62 103 ASP A N 1
ATOM 800 C CA . ASP A 1 103 ? -3.753 4.610 9.701 1.00 84.62 103 ASP A CA 1
ATOM 801 C C . ASP A 1 103 ? -3.366 3.388 8.856 1.00 84.62 103 ASP A C 1
ATOM 803 O O . ASP A 1 103 ? -2.421 3.446 8.064 1.00 84.62 103 ASP A O 1
ATOM 807 N N . VAL A 1 104 ? -4.161 2.312 8.906 1.00 78.56 104 VAL A N 1
ATOM 808 C CA . VAL A 1 104 ? -3.989 1.154 8.010 1.00 78.56 104 VAL A CA 1
ATOM 809 C C . VAL A 1 104 ? -4.166 1.545 6.538 1.00 78.56 104 VAL A C 1
ATOM 811 O O . VAL A 1 104 ? -3.390 1.085 5.693 1.00 78.56 104 VAL A O 1
ATOM 814 N N . ARG A 1 105 ? -5.156 2.389 6.209 1.00 83.56 105 ARG A N 1
ATOM 815 C CA . ARG A 1 105 ? -5.359 2.884 4.833 1.00 83.56 105 ARG A CA 1
ATOM 816 C C . ARG A 1 105 ? -4.160 3.709 4.373 1.00 83.56 105 ARG A C 1
ATOM 818 O O . ARG A 1 105 ? -3.581 3.394 3.341 1.00 83.56 105 ARG A O 1
ATOM 825 N N . ASN A 1 106 ? -3.715 4.663 5.186 1.00 87.25 106 ASN A N 1
ATOM 826 C CA . ASN A 1 106 ? -2.565 5.514 4.879 1.00 87.25 106 ASN A CA 1
ATOM 827 C C . ASN A 1 106 ? -1.281 4.696 4.651 1.00 87.25 106 ASN A C 1
ATOM 829 O O . ASN A 1 106 ? -0.541 4.941 3.697 1.00 87.25 106 ASN A O 1
ATOM 833 N N . ALA A 1 107 ? -1.022 3.693 5.497 1.00 78.12 107 ALA A N 1
ATOM 834 C CA . ALA A 1 107 ? 0.129 2.805 5.341 1.00 78.12 107 ALA A CA 1
ATOM 835 C C . ALA A 1 107 ? 0.029 1.933 4.077 1.00 78.12 107 ALA A C 1
ATOM 837 O O . ALA A 1 107 ? 1.039 1.672 3.419 1.00 78.12 107 ALA A O 1
ATOM 838 N N . THR A 1 108 ? -1.184 1.505 3.718 1.00 78.75 108 THR A N 1
ATOM 839 C CA . THR A 1 108 ? -1.438 0.747 2.486 1.00 78.75 108 THR A CA 1
ATOM 840 C C . THR A 1 108 ? -1.194 1.611 1.250 1.00 78.75 108 THR A C 1
ATOM 842 O O . THR A 1 108 ? -0.468 1.181 0.355 1.00 78.75 108 THR A O 1
ATOM 845 N N . ASP A 1 109 ? -1.714 2.838 1.225 1.00 81.19 109 ASP A N 1
ATOM 846 C CA . ASP A 1 109 ? -1.525 3.781 0.120 1.00 81.19 109 ASP A CA 1
ATOM 847 C C . ASP A 1 109 ? -0.044 4.116 -0.081 1.00 81.19 109 ASP A C 1
ATOM 849 O O . ASP A 1 109 ? 0.451 4.142 -1.208 1.00 81.19 109 ASP A O 1
ATOM 853 N N . ALA A 1 110 ? 0.696 4.322 1.013 1.00 82.56 110 ALA A N 1
ATOM 854 C CA . ALA A 1 110 ? 2.132 4.571 0.957 1.00 82.56 110 ALA A CA 1
ATOM 855 C C . ALA A 1 110 ? 2.900 3.383 0.352 1.00 82.56 110 ALA A C 1
ATOM 857 O O . ALA A 1 110 ? 3.785 3.580 -0.483 1.00 82.56 110 ALA A O 1
ATOM 858 N N . LEU A 1 111 ? 2.547 2.151 0.738 1.00 76.88 111 LEU A N 1
ATOM 859 C CA . LEU A 1 111 ? 3.149 0.946 0.171 1.00 76.88 111 LEU A CA 1
ATOM 860 C C . LEU A 1 111 ? 2.797 0.787 -1.315 1.00 76.88 111 LEU A C 1
ATOM 862 O O . LEU A 1 111 ? 3.668 0.454 -2.114 1.00 76.88 111 LEU A O 1
ATOM 866 N N . GLN A 1 112 ? 1.546 1.039 -1.699 1.00 78.00 112 GLN A N 1
ATOM 867 C CA . GLN A 1 112 ? 1.113 0.951 -3.094 1.00 78.00 112 GLN A CA 1
ATOM 868 C C . GLN A 1 112 ? 1.839 1.959 -3.983 1.00 78.00 112 GLN A C 1
ATOM 870 O O . GLN A 1 112 ? 2.334 1.567 -5.038 1.00 78.00 112 GLN A O 1
ATOM 875 N N . ARG A 1 113 ? 1.965 3.217 -3.541 1.00 83.12 113 ARG A N 1
ATOM 876 C CA . ARG A 1 113 ? 2.724 4.248 -4.265 1.00 83.12 113 ARG A CA 1
ATOM 877 C C . ARG A 1 113 ? 4.177 3.832 -4.466 1.00 83.12 113 ARG A C 1
ATOM 879 O O . ARG A 1 113 ? 4.647 3.837 -5.593 1.00 83.12 113 ARG A O 1
ATOM 886 N N . LEU A 1 114 ? 4.841 3.349 -3.411 1.00 82.25 114 LEU A N 1
ATOM 887 C CA . LEU A 1 114 ? 6.215 2.844 -3.506 1.00 82.25 114 LEU A CA 1
ATOM 888 C C . LEU A 1 114 ? 6.343 1.742 -4.572 1.00 82.25 114 LEU A C 1
ATOM 890 O O . LEU A 1 114 ? 7.243 1.784 -5.405 1.00 82.25 114 LEU A O 1
ATOM 894 N N . MET A 1 115 ? 5.448 0.753 -4.558 1.00 77.06 115 MET A N 1
ATOM 895 C CA . MET A 1 115 ? 5.498 -0.356 -5.516 1.00 77.06 115 MET A CA 1
ATOM 896 C C . MET A 1 115 ? 5.236 0.106 -6.954 1.00 77.06 115 MET A C 1
ATOM 898 O O . MET A 1 115 ? 5.887 -0.383 -7.875 1.00 77.06 115 MET A O 1
ATOM 902 N N . GLN A 1 116 ? 4.314 1.053 -7.145 1.00 81.56 116 GLN A N 1
ATOM 903 C CA . GLN A 1 116 ? 4.015 1.646 -8.449 1.00 81.56 116 GLN A CA 1
ATOM 904 C C . GLN A 1 116 ? 5.194 2.464 -8.985 1.00 81.56 116 GLN A C 1
ATOM 906 O O . GLN A 1 116 ? 5.546 2.309 -10.152 1.00 81.56 116 GLN A O 1
ATOM 911 N N . ASP A 1 117 ? 5.845 3.260 -8.135 1.00 86.88 117 ASP A N 1
ATOM 912 C CA . ASP A 1 117 ? 7.017 4.057 -8.508 1.00 86.88 117 ASP A CA 1
ATOM 913 C C . ASP A 1 117 ? 8.180 3.158 -8.951 1.00 86.88 117 ASP A C 1
ATOM 915 O O . ASP A 1 117 ? 8.794 3.390 -9.993 1.00 86.88 117 ASP A O 1
ATOM 919 N N . LEU A 1 118 ? 8.448 2.082 -8.203 1.00 82.44 118 LEU A N 1
ATOM 920 C CA . LEU A 1 118 ? 9.496 1.118 -8.554 1.00 82.44 118 LEU A CA 1
ATOM 921 C C . LEU A 1 118 ? 9.178 0.361 -9.849 1.00 82.44 118 LEU A C 1
ATOM 923 O O . LEU A 1 118 ? 10.083 0.079 -10.633 1.00 82.44 118 LEU A O 1
ATOM 927 N N . LEU A 1 119 ? 7.906 0.035 -10.092 1.00 81.69 119 LEU A N 1
ATOM 928 C CA . LEU A 1 119 ? 7.483 -0.618 -11.330 1.00 81.69 119 LEU A CA 1
ATOM 929 C C . LEU A 1 119 ? 7.625 0.323 -12.529 1.00 81.69 119 LEU A C 1
ATOM 931 O O . LEU A 1 119 ? 8.110 -0.093 -13.579 1.00 81.69 119 LEU A O 1
ATOM 935 N N . LEU A 1 120 ? 7.236 1.589 -12.373 1.00 86.69 120 LEU A N 1
ATOM 936 C CA . LEU A 1 120 ? 7.390 2.596 -13.416 1.00 86.69 120 LEU A CA 1
ATOM 937 C C . LEU A 1 120 ? 8.867 2.809 -13.763 1.00 86.69 120 LEU A C 1
ATOM 939 O O . LEU A 1 120 ? 9.209 2.909 -14.940 1.00 86.69 120 LEU A O 1
ATOM 943 N N . GLU A 1 121 ? 9.747 2.833 -12.761 1.00 88.38 121 GLU A N 1
ATOM 944 C CA . GLU A 1 121 ? 11.184 2.942 -13.006 1.00 88.38 121 GLU A CA 1
ATOM 945 C C . GLU A 1 121 ? 11.746 1.693 -13.699 1.00 88.38 121 GLU A C 1
ATOM 947 O O . GLU A 1 121 ? 12.537 1.832 -14.628 1.00 88.38 121 GLU A O 1
ATOM 952 N N . ALA A 1 122 ? 11.287 0.489 -13.336 1.00 82.44 122 ALA A N 1
ATOM 953 C CA . ALA A 1 122 ? 11.674 -0.750 -14.021 1.00 82.44 122 ALA A CA 1
ATOM 954 C C . ALA A 1 122 ? 11.247 -0.763 -15.500 1.00 82.44 122 ALA A C 1
ATOM 956 O O . ALA A 1 122 ? 11.989 -1.214 -16.373 1.00 82.44 122 ALA A O 1
ATOM 957 N N . LEU A 1 123 ? 10.048 -0.254 -15.800 1.00 85.12 123 LEU A N 1
ATOM 958 C CA . LEU A 1 123 ? 9.564 -0.130 -17.176 1.00 85.12 123 LEU A CA 1
ATOM 959 C C . LEU A 1 123 ? 10.425 0.857 -17.974 1.00 85.12 123 LEU A C 1
ATOM 961 O O . LEU A 1 123 ? 10.863 0.532 -19.076 1.00 85.12 123 LEU A O 1
ATOM 965 N N . ARG A 1 124 ? 10.730 2.025 -17.393 1.00 89.31 124 ARG A N 1
ATOM 966 C CA . ARG A 1 124 ? 11.580 3.050 -18.020 1.00 89.31 124 ARG A CA 1
ATOM 967 C C . ARG A 1 124 ? 13.019 2.583 -18.224 1.00 89.31 124 ARG A C 1
ATOM 969 O O . ARG A 1 124 ? 13.617 2.914 -19.246 1.00 89.31 124 ARG A O 1
ATOM 976 N N . SER A 1 125 ? 13.594 1.849 -17.269 1.00 86.44 125 SER A N 1
ATOM 977 C CA . SER A 1 125 ? 14.948 1.305 -17.412 1.00 86.44 125 SER A CA 1
ATOM 978 C C . SER A 1 125 ? 15.007 0.297 -18.554 1.00 86.44 125 SER A C 1
ATOM 980 O O . SER A 1 125 ? 15.878 0.408 -19.414 1.00 86.44 125 SER A O 1
ATOM 982 N N . THR A 1 126 ? 14.025 -0.601 -18.622 1.00 85.81 126 THR A N 1
ATOM 983 C CA . THR A 1 126 ? 13.928 -1.613 -19.681 1.00 85.81 126 THR A CA 1
ATOM 984 C C . THR A 1 126 ? 13.725 -0.980 -21.062 1.00 85.81 126 THR A C 1
ATOM 986 O O . THR A 1 126 ? 14.344 -1.409 -22.034 1.00 85.81 126 THR A O 1
ATOM 989 N N . GLU A 1 127 ? 12.891 0.060 -21.165 1.00 86.88 127 GLU A N 1
ATOM 990 C CA . GLU A 1 127 ? 12.680 0.803 -22.414 1.00 86.88 127 GLU A CA 1
ATOM 991 C C . GLU A 1 127 ? 13.972 1.471 -22.906 1.00 86.88 127 GLU A C 1
ATOM 993 O O . GLU A 1 127 ? 14.344 1.286 -24.065 1.00 86.88 127 GLU A O 1
ATOM 998 N N . ARG A 1 128 ? 14.710 2.156 -22.016 1.00 85.38 128 ARG A N 1
ATOM 999 C CA . ARG A 1 128 ? 16.005 2.778 -22.351 1.00 85.38 128 ARG A CA 1
ATOM 1000 C C . ARG A 1 128 ? 17.017 1.762 -22.874 1.00 85.38 128 ARG A C 1
ATOM 1002 O O . ARG A 1 128 ? 17.691 2.035 -23.864 1.00 85.38 128 ARG A O 1
ATOM 1009 N N . THR A 1 129 ? 17.111 0.596 -22.235 1.00 80.81 129 THR A N 1
ATOM 1010 C CA . THR A 1 129 ? 18.018 -0.480 -22.664 1.00 80.81 129 THR A CA 1
ATOM 1011 C C . THR A 1 129 ? 17.637 -1.052 -24.028 1.00 80.81 129 THR A C 1
ATOM 1013 O O . THR A 1 129 ? 18.520 -1.451 -24.773 1.00 80.81 129 THR A O 1
ATOM 1016 N N . ARG A 1 130 ? 16.347 -1.074 -24.386 1.00 77.38 130 ARG A N 1
ATOM 1017 C CA . ARG A 1 130 ? 15.884 -1.553 -25.699 1.00 77.38 130 ARG A CA 1
ATOM 1018 C C . ARG A 1 130 ? 16.112 -0.538 -26.827 1.00 77.38 130 ARG A C 1
ATOM 1020 O O . ARG A 1 130 ? 16.203 -0.937 -27.982 1.00 77.38 130 ARG A O 1
ATOM 1027 N N . SER A 1 131 ? 16.148 0.755 -26.507 1.00 72.94 131 SER A N 1
ATOM 1028 C CA . SER A 1 131 ? 16.380 1.843 -27.471 1.00 72.94 131 SER A CA 1
ATOM 1029 C C . SER A 1 131 ? 17.855 2.164 -27.745 1.00 72.94 131 SER A C 1
ATOM 1031 O O . SER A 1 131 ? 18.129 3.010 -28.595 1.00 72.94 131 SER A O 1
ATOM 1033 N N . SER A 1 132 ? 18.779 1.544 -27.003 1.00 60.03 132 SER A N 1
ATOM 1034 C CA . SER A 1 132 ? 20.233 1.686 -27.161 1.00 60.03 132 SER A CA 1
ATOM 1035 C C . SER A 1 132 ? 20.821 0.549 -27.982 1.00 60.03 132 SER A C 1
ATOM 1037 O O . SER A 1 132 ? 21.937 0.784 -28.497 1.00 60.03 132 SER A O 1
#

InterPro domains:
  IPR025961 Heavy-metal resistance protein [PF13801] (10-124)

Organism: Acinetobacter nosocomialis (NCBI:txid106654)